Protein AF-A0A955QPB3-F1 (afdb_monomer)

Nearest PDB structures (foldseek):
  1y7y-assembly1_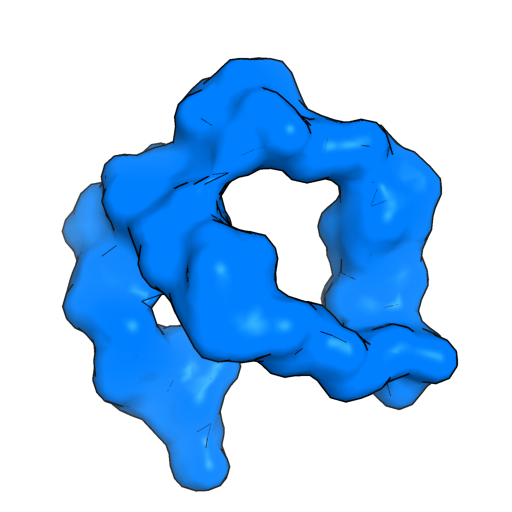B  TM=9.768E-01  e=1.361E-01  Aeromonas hydrophila
  2xj3-assembly1_B  TM=8.876E-01  e=9.196E-02  Enterococcus faecalis
  6b9t-assembly1_B  TM=9.254E-01  e=1.275E-01  Nitrosopumilus maritimus SCM1
  2lyj-assembly1_A  TM=8.688E-01  e=8.069E-02  Enterococcus faecalis
  1utx-assembly1_B  TM=8.854E-01  e=1.656E-01  Enterococcus faecalis

Secondary structure (DSSP, 8-state):
-HHHHHT--HHHHHHHHTT-S---HHHHHHHHHHHTS-GGGS--

pLDDT: mean 85.24, std 6.23, range [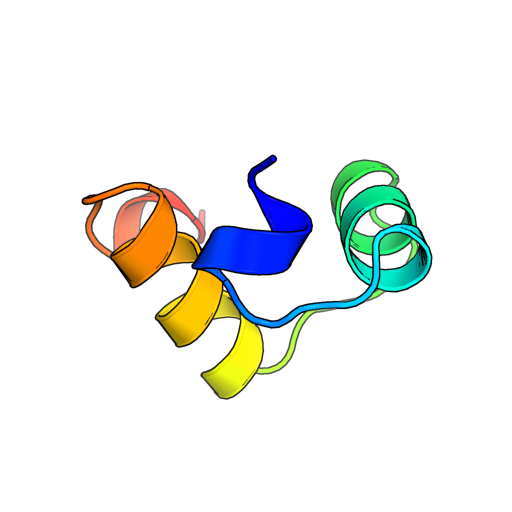59.91, 92.31]

Solvent-accessible surface area (backbone atoms only — not comparable to full-atom values): 2694 Å² total; per-residue (Å²): 112,66,36,69,67,32,73,43,57,65,68,59,52,55,33,44,76,69,65,76,45,85,76,52,72,69,52,46,51,29,45,18,62,55,68,73,49,60,55,74,78,78,52,134

Radius of gyration: 9.61 Å; Cα contacts (8 Å, |Δi|>4): 29; chains: 1; bounding box: 17×24×19 Å

Structure (mmCIF, N/CA/C/O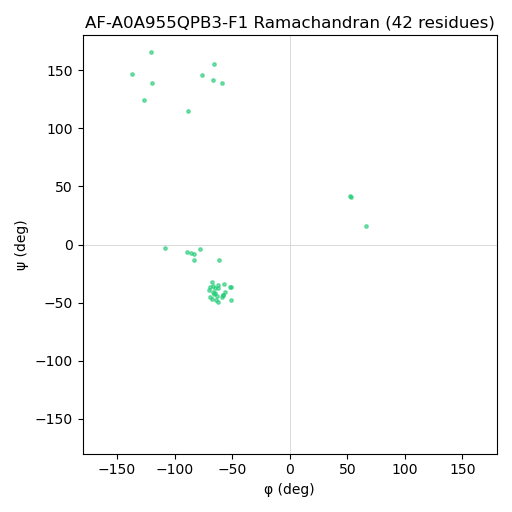 backbone):
data_AF-A0A955QPB3-F1
#
_entry.id   AF-A0A955QPB3-F1
#
loop_
_atom_site.group_PDB
_atom_site.id
_atom_site.type_symbol
_atom_site.label_atom_id
_atom_site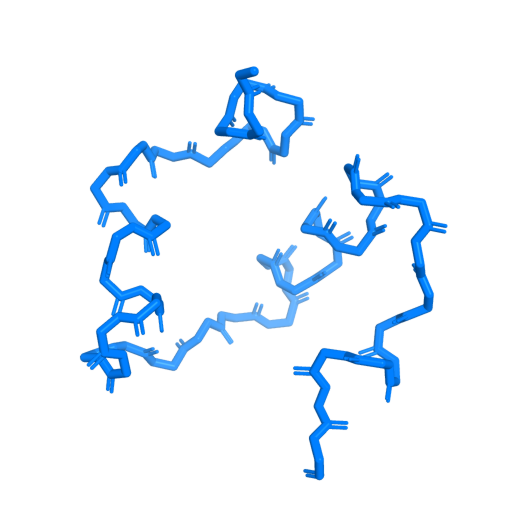.label_alt_id
_atom_site.label_comp_id
_atom_site.label_asym_id
_atom_site.label_entity_id
_atom_site.label_seq_id
_atom_site.pdbx_PDB_ins_code
_atom_site.Cartn_x
_atom_site.Cartn_y
_atom_site.Cartn_z
_atom_site.occupancy
_atom_site.B_iso_or_equiv
_atom_site.auth_seq_id
_atom_site.auth_comp_id
_atom_site.auth_asym_id
_atom_site.auth_atom_id
_atom_site.pdbx_PDB_model_num
ATOM 1 N N . MET A 1 1 ? -6.102 14.003 -7.957 1.00 59.91 1 MET A N 1
ATOM 2 C CA . MET A 1 1 ? -4.657 13.696 -7.857 1.00 59.91 1 MET A CA 1
ATOM 3 C C . MET A 1 1 ? -4.461 12.543 -6.868 1.00 59.91 1 MET A C 1
ATOM 5 O O . MET A 1 1 ? -4.023 12.763 -5.749 1.00 59.91 1 MET A O 1
ATOM 9 N N . LEU A 1 2 ? -4.863 11.318 -7.236 1.00 71.50 2 LEU A N 1
ATOM 10 C CA . LEU A 1 2 ? -4.864 10.167 -6.314 1.00 71.50 2 LEU A CA 1
ATOM 11 C C . LEU A 1 2 ? -3.445 9.819 -5.825 1.00 71.50 2 LEU A C 1
ATOM 13 O O . LEU A 1 2 ? -3.245 9.548 -4.647 1.00 71.50 2 LEU A O 1
ATOM 17 N N . ALA A 1 3 ? -2.460 9.954 -6.719 1.00 77.19 3 ALA A N 1
ATOM 18 C CA . ALA A 1 3 ? -1.027 9.866 -6.435 1.00 77.19 3 ALA A CA 1
ATOM 19 C C . ALA A 1 3 ? -0.586 10.758 -5.26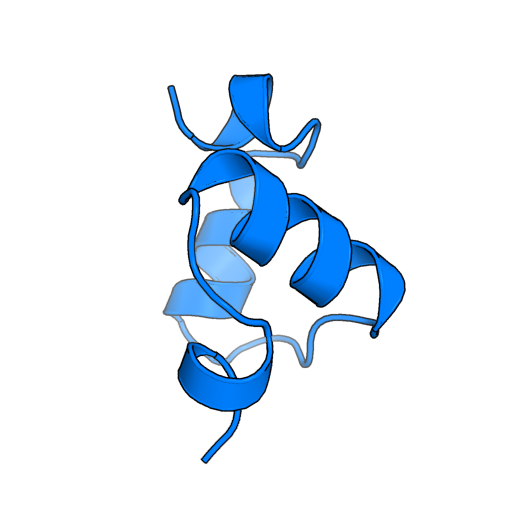7 1.00 77.19 3 ALA A C 1
ATOM 21 O O . ALA A 1 3 ? 0.057 10.281 -4.336 1.00 77.19 3 ALA A O 1
ATOM 22 N N . ASN A 1 4 ? -1.005 12.026 -5.258 1.00 76.56 4 ASN A N 1
ATOM 23 C CA . ASN A 1 4 ? -0.652 12.949 -4.179 1.00 76.56 4 ASN A CA 1
ATOM 24 C C . ASN A 1 4 ? -1.344 12.611 -2.863 1.00 76.56 4 ASN A C 1
ATOM 26 O O . ASN A 1 4 ? -0.722 12.717 -1.813 1.00 76.56 4 ASN A O 1
ATOM 30 N N . VAL A 1 5 ? -2.613 12.196 -2.906 1.00 81.25 5 VAL A N 1
ATOM 31 C CA . VAL A 1 5 ? -3.362 11.852 -1.686 1.00 81.25 5 VAL A CA 1
ATOM 32 C C . VAL A 1 5 ? -2.821 10.564 -1.060 1.00 81.25 5 VAL A C 1
ATOM 34 O O . VAL A 1 5 ? -2.726 10.460 0.161 1.00 81.25 5 VAL A O 1
ATOM 37 N N . ALA A 1 6 ? -2.416 9.598 -1.885 1.00 82.12 6 ALA A N 1
ATOM 38 C CA . ALA A 1 6 ? -1.814 8.350 -1.429 1.00 82.12 6 ALA A CA 1
ATOM 39 C C . ALA A 1 6 ? -0.307 8.468 -1.135 1.00 82.12 6 ALA A C 1
ATOM 41 O O . ALA A 1 6 ? 0.275 7.526 -0.602 1.00 82.12 6 ALA A O 1
ATOM 42 N N . ASN A 1 7 ? 0.326 9.601 -1.464 1.00 84.19 7 ASN A N 1
ATOM 43 C CA . ASN A 1 7 ? 1.778 9.797 -1.422 1.00 84.19 7 ASN A CA 1
ATOM 44 C C . ASN A 1 7 ? 2.551 8.704 -2.195 1.00 84.19 7 ASN A C 1
ATOM 46 O O . ASN A 1 7 ? 3.559 8.168 -1.731 1.00 84.19 7 ASN A O 1
ATOM 50 N N . ILE A 1 8 ? 2.039 8.338 -3.372 1.00 85.38 8 ILE A N 1
ATOM 51 C CA . ILE A 1 8 ? 2.610 7.324 -4.264 1.00 85.38 8 ILE A CA 1
ATOM 52 C C . ILE A 1 8 ? 2.940 7.997 -5.596 1.00 85.38 8 ILE A C 1
ATOM 54 O O . ILE A 1 8 ? 2.155 8.787 -6.110 1.00 85.38 8 ILE A O 1
ATOM 58 N N . SER A 1 9 ? 4.090 7.661 -6.185 1.00 87.50 9 SER A N 1
ATOM 59 C CA . SER A 1 9 ? 4.456 8.153 -7.517 1.00 87.50 9 SER A CA 1
ATOM 60 C C . SER A 1 9 ? 3.416 7.756 -8.569 1.00 87.50 9 SER A C 1
ATOM 62 O O . SER A 1 9 ? 2.968 6.609 -8.612 1.00 87.50 9 SER A O 1
ATOM 64 N N . HIS A 1 10 ? 3.100 8.684 -9.475 1.00 85.06 10 HIS A N 1
ATOM 65 C CA . HIS A 1 10 ? 2.237 8.436 -10.632 1.00 85.06 10 HIS A CA 1
ATOM 66 C C . HIS A 1 10 ? 2.677 7.214 -11.453 1.00 85.06 10 HIS A C 1
ATOM 68 O O . HIS A 1 10 ? 1.835 6.450 -11.913 1.00 85.06 10 HIS A O 1
ATOM 74 N N . ILE A 1 11 ? 3.990 6.985 -11.572 1.00 87.25 11 ILE A N 1
ATOM 75 C CA . ILE A 1 11 ? 4.549 5.826 -12.284 1.00 87.25 11 ILE A CA 1
ATOM 76 C C . ILE A 1 11 ? 4.176 4.523 -11.570 1.00 87.25 11 ILE A C 1
ATOM 78 O O . ILE A 1 11 ? 3.830 3.536 -12.209 1.00 87.25 11 ILE A O 1
ATOM 82 N N . THR A 1 12 ? 4.235 4.508 -10.238 1.00 85.44 12 THR A N 1
ATOM 83 C CA . THR A 1 12 ? 3.895 3.326 -9.440 1.00 85.44 12 THR A CA 1
ATOM 84 C C . THR A 1 12 ? 2.411 2.998 -9.553 1.00 85.44 12 THR A C 1
ATOM 86 O O . THR A 1 12 ? 2.080 1.830 -9.711 1.00 85.44 12 THR A O 1
ATOM 89 N N . ILE A 1 13 ? 1.528 4.003 -9.532 1.00 85.69 13 ILE A N 1
ATOM 90 C CA . ILE A 1 13 ? 0.085 3.792 -9.732 1.00 85.69 13 ILE A CA 1
ATOM 91 C C . ILE A 1 13 ? -0.188 3.213 -11.118 1.00 85.69 13 ILE A C 1
ATOM 93 O O . ILE A 1 13 ? -0.814 2.164 -11.204 1.00 85.69 13 ILE A O 1
ATOM 97 N N . AL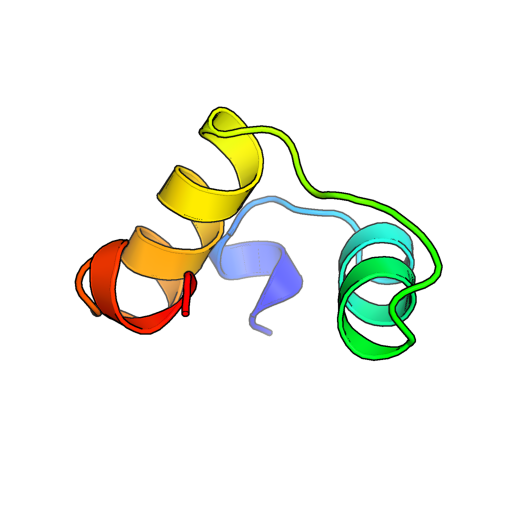A A 1 14 ? 0.369 3.813 -12.175 1.00 87.81 14 ALA A N 1
ATOM 98 C CA . ALA A 1 14 ? 0.206 3.298 -13.534 1.00 87.81 14 ALA A CA 1
ATOM 99 C C . ALA A 1 14 ? 0.679 1.839 -13.648 1.00 87.81 14 ALA A C 1
ATOM 101 O O . ALA A 1 14 ? 0.031 1.004 -14.267 1.00 87.81 14 ALA A O 1
ATOM 102 N N . ARG A 1 15 ? 1.796 1.490 -13.000 1.00 88.81 15 ARG A N 1
ATOM 103 C CA . ARG A 1 15 ? 2.309 0.114 -12.985 1.00 88.81 15 ARG A CA 1
ATOM 104 C C . ARG A 1 15 ? 1.407 -0.875 -12.248 1.00 88.81 15 ARG A C 1
ATOM 106 O O . ARG A 1 15 ? 1.342 -2.024 -12.686 1.00 88.81 15 ARG A O 1
ATOM 113 N N . ILE A 1 16 ? 0.751 -0.442 -11.170 1.00 87.56 16 ILE A N 1
ATOM 114 C CA . ILE A 1 16 ? -0.247 -1.233 -10.431 1.00 87.56 16 ILE A CA 1
ATOM 115 C C . ILE A 1 16 ? -1.493 -1.437 -11.299 1.00 87.56 16 ILE A C 1
ATOM 117 O O . ILE A 1 16 ? -1.947 -2.564 -11.438 1.00 87.56 16 ILE A O 1
ATOM 121 N N . GLU A 1 17 ? -1.998 -0.380 -11.941 1.00 84.31 17 GLU A N 1
ATOM 122 C CA . GLU A 1 17 ? -3.169 -0.445 -12.832 1.00 84.31 17 GLU A CA 1
ATOM 123 C C . GLU A 1 17 ? -2.928 -1.348 -14.049 1.00 84.31 17 GLU A C 1
ATOM 125 O O . GLU A 1 17 ? -3.827 -2.058 -14.486 1.00 84.31 17 GLU A O 1
ATOM 130 N N . MET A 1 18 ? -1.698 -1.371 -14.570 1.00 87.06 18 MET A N 1
ATOM 131 C CA . MET A 1 18 ? -1.291 -2.284 -15.643 1.00 87.06 18 MET A CA 1
ATOM 132 C C . MET A 1 18 ? -1.017 -3.724 -15.161 1.00 87.06 18 MET A C 1
ATOM 134 O O . MET A 1 18 ? -0.660 -4.568 -15.980 1.00 87.06 18 MET A O 1
ATOM 138 N N . GLY A 1 19 ? -1.086 -4.010 -13.854 1.00 84.12 19 GLY A N 1
ATOM 139 C CA . GLY A 1 19 ? -0.767 -5.331 -13.290 1.00 84.12 19 GLY A CA 1
ATOM 140 C C . GLY A 1 19 ? 0.709 -5.736 -13.418 1.00 84.12 19 GLY A C 1
ATOM 141 O O . GLY A 1 19 ? 1.058 -6.904 -13.283 1.00 84.12 19 GLY A O 1
ATOM 142 N N . THR A 1 20 ? 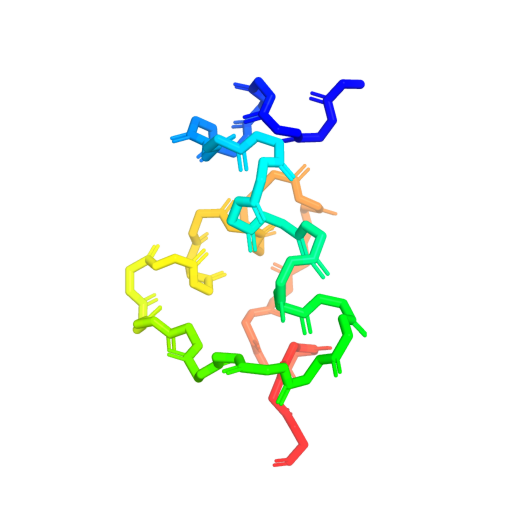1.598 -4.779 -13.698 1.00 84.94 20 THR A N 1
ATOM 143 C CA . THR A 1 20 ? 3.036 -5.039 -13.920 1.00 84.94 20 THR A CA 1
ATOM 144 C C . THR A 1 20 ? 3.841 -5.137 -12.629 1.00 84.94 20 THR A C 1
ATOM 146 O O . THR A 1 20 ? 5.009 -5.529 -12.658 1.00 84.94 20 THR A O 1
ATOM 149 N N . ILE A 1 21 ? 3.254 -4.725 -11.503 1.00 85.31 21 ILE A N 1
ATOM 150 C CA . ILE A 1 21 ? 3.844 -4.881 -10.176 1.00 85.31 21 ILE A CA 1
ATOM 151 C C . ILE A 1 21 ? 2.787 -5.341 -9.197 1.00 85.31 21 ILE A C 1
ATOM 153 O O . ILE A 1 21 ? 1.648 -4.884 -9.254 1.00 85.31 21 ILE A O 1
ATOM 157 N N . ASP A 1 22 ? 3.224 -6.146 -8.239 1.00 84.19 22 ASP A N 1
ATOM 158 C CA . ASP A 1 22 ? 2.428 -6.457 -7.068 1.00 84.19 22 ASP A CA 1
ATOM 159 C C . ASP A 1 22 ? 2.704 -5.401 -5.977 1.00 84.19 22 ASP A C 1
ATOM 161 O O . ASP A 1 22 ? 3.859 -5.236 -5.543 1.00 84.19 22 ASP A O 1
ATOM 165 N N . PRO A 1 23 ? 1.714 -4.580 -5.583 1.00 85.50 23 PRO A N 1
ATOM 166 C CA . PRO A 1 23 ? 1.910 -3.559 -4.565 1.00 85.50 23 PRO A CA 1
ATOM 167 C C . PRO A 1 23 ? 2.184 -4.177 -3.191 1.00 85.50 23 PRO A C 1
ATOM 169 O O . PRO A 1 23 ? 1.558 -5.137 -2.755 1.00 85.50 23 PRO A O 1
ATOM 172 N N . ARG A 1 24 ? 3.084 -3.555 -2.424 1.00 89.62 24 ARG A N 1
ATOM 173 C CA . ARG A 1 24 ? 3.289 -3.947 -1.021 1.00 89.62 24 ARG A CA 1
ATOM 174 C C . ARG A 1 24 ? 2.029 -3.648 -0.202 1.00 89.62 24 ARG A C 1
ATOM 176 O O . ARG A 1 24 ? 1.315 -2.684 -0.479 1.00 89.62 24 ARG A O 1
ATOM 183 N N . ILE A 1 25 ? 1.834 -4.368 0.907 1.00 87.00 25 ILE A N 1
ATOM 184 C CA . ILE A 1 25 ? 0.742 -4.111 1.873 1.00 87.00 25 ILE A CA 1
ATOM 185 C C . ILE A 1 25 ? 0.692 -2.636 2.313 1.00 87.00 25 ILE A C 1
ATOM 187 O O . ILE A 1 25 ? -0.385 -2.077 2.506 1.00 87.00 25 ILE A O 1
ATOM 191 N N . SER A 1 26 ? 1.844 -1.977 2.469 1.00 88.50 26 SER A N 1
ATOM 192 C CA . SER A 1 26 ? 1.913 -0.547 2.801 1.00 88.50 26 SER A CA 1
ATOM 193 C C . SER A 1 26 ? 1.340 0.352 1.699 1.00 88.50 26 SER A C 1
ATOM 195 O O . SER A 1 26 ? 0.668 1.335 2.004 1.00 88.50 26 SER A O 1
ATOM 197 N N . THR A 1 27 ? 1.555 -0.001 0.432 1.00 88.75 27 THR A N 1
ATOM 198 C CA . THR A 1 27 ? 1.013 0.695 -0.742 1.00 88.75 27 THR A CA 1
ATOM 199 C C . THR A 1 27 ? -0.498 0.499 -0.840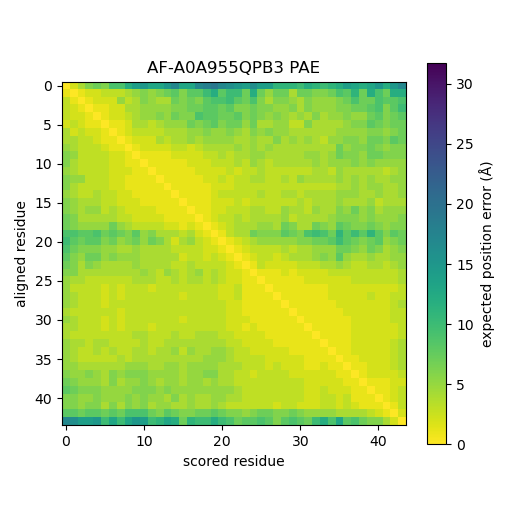 1.00 88.75 27 THR A C 1
ATOM 201 O O . THR A 1 27 ? -1.226 1.477 -0.986 1.00 88.75 27 THR A O 1
ATOM 204 N N . LEU A 1 28 ? -0.984 -0.732 -0.650 1.00 88.56 28 LEU A N 1
ATOM 205 C CA . LEU A 1 28 ? -2.418 -1.044 -0.571 1.00 88.56 28 LEU A CA 1
ATOM 206 C C . LEU A 1 28 ? -3.116 -0.264 0.554 1.00 88.56 28 LEU A C 1
ATOM 208 O O . LEU A 1 28 ? -4.174 0.319 0.337 1.00 88.56 28 LEU A O 1
ATOM 212 N N . LYS A 1 29 ? -2.499 -0.172 1.742 1.00 89.62 29 LYS A N 1
ATOM 213 C CA . LYS A 1 29 ? -2.995 0.647 2.867 1.00 89.62 29 LYS A CA 1
ATOM 214 C C . LYS A 1 29 ? -3.121 2.127 2.500 1.00 89.62 29 LYS A C 1
ATOM 216 O O . LYS A 1 29 ? -4.125 2.756 2.831 1.00 89.62 29 LYS A O 1
ATOM 221 N N . ALA A 1 30 ? -2.104 2.682 1.844 1.00 89.25 30 ALA A N 1
ATOM 222 C CA . ALA A 1 30 ? -2.094 4.081 1.432 1.00 89.25 30 ALA A CA 1
ATOM 223 C C . ALA A 1 30 ? -3.167 4.371 0.370 1.00 89.25 30 ALA A C 1
ATOM 225 O O . ALA A 1 30 ? -3.891 5.359 0.491 1.00 89.25 30 ALA A O 1
ATOM 226 N N . LEU A 1 31 ? -3.327 3.475 -0.608 1.00 88.75 31 LEU A N 1
ATOM 227 C CA . LEU A 1 31 ? -4.373 3.560 -1.630 1.00 88.75 31 LEU A CA 1
ATOM 228 C C . LEU A 1 31 ? -5.772 3.451 -1.018 1.00 88.75 31 LEU A C 1
ATOM 230 O O . LEU A 1 31 ? -6.610 4.308 -1.280 1.00 88.75 31 LEU A O 1
ATOM 234 N N . ALA A 1 32 ? -6.007 2.469 -0.145 1.00 90.88 32 ALA A N 1
ATOM 235 C CA . ALA A 1 32 ? -7.285 2.289 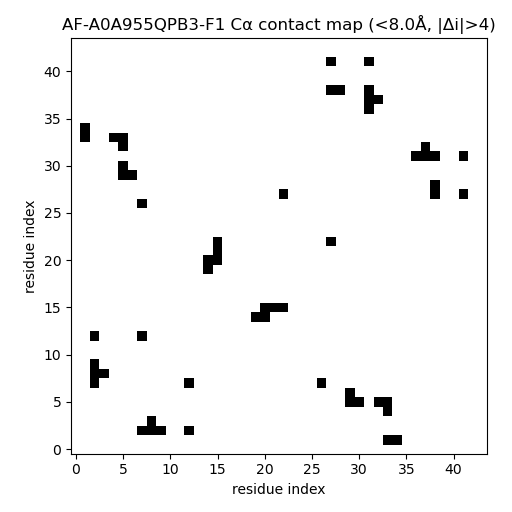0.543 1.00 90.88 32 ALA A CA 1
ATOM 236 C C . ALA A 1 32 ? -7.678 3.534 1.352 1.00 90.88 32 ALA A C 1
ATOM 238 O O . ALA A 1 32 ? -8.812 4.002 1.266 1.00 90.88 32 ALA A O 1
ATOM 239 N N . LYS A 1 33 ? -6.717 4.123 2.078 1.00 90.31 33 LYS A N 1
ATOM 240 C CA . LYS A 1 33 ? -6.924 5.370 2.825 1.00 90.31 33 LYS A CA 1
ATOM 241 C C . LYS A 1 33 ? -7.244 6.546 1.899 1.00 90.31 33 LYS A C 1
ATOM 243 O O . LYS A 1 33 ? -8.150 7.314 2.201 1.00 90.31 33 LYS A O 1
ATOM 248 N N . ALA A 1 34 ? -6.520 6.687 0.789 1.00 89.38 34 ALA A N 1
ATOM 249 C CA . ALA A 1 34 ? -6.728 7.769 -0.174 1.00 89.38 34 ALA A CA 1
ATOM 250 C C . ALA A 1 34 ? -8.067 7.661 -0.920 1.00 89.38 34 ALA A C 1
ATOM 252 O O . ALA A 1 34 ? -8.669 8.678 -1.252 1.00 89.38 34 ALA A O 1
ATOM 253 N N . LEU A 1 35 ? -8.528 6.434 -1.160 1.00 89.50 35 LEU A N 1
ATOM 254 C CA . LEU A 1 35 ? -9.810 6.119 -1.792 1.00 89.50 35 LEU A CA 1
ATOM 255 C C . LEU A 1 35 ? -10.976 6.068 -0.794 1.00 89.50 35 LEU A C 1
ATOM 257 O O . LEU A 1 35 ? -12.124 5.957 -1.211 1.00 89.50 35 LEU A O 1
ATOM 261 N N . ASN A 1 36 ? -10.695 6.154 0.510 1.00 90.94 36 ASN A N 1
ATOM 262 C CA . ASN A 1 36 ? -11.665 5.974 1.589 1.00 90.94 36 ASN A CA 1
ATOM 263 C C . ASN A 1 36 ? -12.441 4.642 1.493 1.00 90.94 36 ASN A C 1
ATOM 265 O O . ASN A 1 36 ? -13.649 4.581 1.723 1.00 90.94 36 ASN A O 1
ATOM 269 N N . VAL A 1 37 ? -11.736 3.563 1.148 1.00 92.31 37 VAL A N 1
ATOM 270 C CA . VAL A 1 37 ? -12.280 2.199 1.058 1.00 92.31 37 VAL A CA 1
ATOM 271 C C . VAL A 1 37 ? -11.546 1.258 2.009 1.00 92.31 37 VAL A C 1
ATOM 273 O O . VAL A 1 37 ? -10.470 1.564 2.527 1.00 92.31 37 VAL A O 1
ATOM 276 N N . LYS A 1 38 ? -12.118 0.076 2.251 1.00 90.31 38 LYS A N 1
ATOM 277 C CA . LYS A 1 38 ? -11.421 -0.991 2.980 1.00 90.31 38 LYS A CA 1
ATOM 278 C C . LYS A 1 38 ? -10.388 -1.650 2.067 1.00 90.31 38 LYS A C 1
ATOM 280 O O . LYS A 1 38 ? -10.635 -1.825 0.883 1.00 90.31 38 LYS A O 1
ATOM 285 N N . ILE A 1 39 ? -9.262 -2.089 2.632 1.00 88.38 39 ILE A N 1
ATOM 286 C CA . ILE A 1 39 ? -8.218 -2.829 1.893 1.00 88.38 39 ILE A CA 1
ATOM 287 C C . ILE A 1 39 ? -8.775 -4.089 1.234 1.00 88.38 39 ILE A C 1
ATOM 289 O O . ILE A 1 39 ? -8.350 -4.421 0.141 1.00 88.38 39 ILE A O 1
ATOM 293 N N . SER A 1 40 ? -9.754 -4.744 1.863 1.00 89.31 40 SER A N 1
ATOM 294 C CA . SER A 1 40 ? -10.455 -5.907 1.306 1.00 89.31 40 SER A CA 1
ATOM 295 C C . SER A 1 40 ? -11.205 -5.618 0.003 1.00 89.31 40 SER A C 1
ATOM 297 O O . SER A 1 40 ? -11.661 -6.549 -0.629 1.00 89.31 40 SER A O 1
ATOM 299 N N . ALA A 1 41 ? -11.396 -4.350 -0.371 1.00 87.50 41 ALA A N 1
ATOM 300 C CA . ALA A 1 41 ? -11.958 -3.969 -1.666 1.00 87.50 41 ALA A CA 1
ATOM 301 C C . ALA A 1 41 ? -10.880 -3.798 -2.755 1.00 87.50 41 ALA A C 1
ATOM 303 O O . ALA A 1 41 ? -11.216 -3.524 -3.900 1.00 87.50 41 ALA A O 1
ATOM 304 N N . LEU A 1 42 ? -9.595 -3.886 -2.388 1.00 84.69 42 LEU A N 1
ATOM 305 C CA . LEU A 1 42 ? -8.441 -3.792 -3.290 1.00 84.69 42 LEU A CA 1
ATOM 306 C C . LEU A 1 42 ? -7.732 -5.140 -3.486 1.00 84.69 42 LEU A C 1
ATOM 308 O O . LEU A 1 42 ? -6.736 -5.199 -4.201 1.00 84.69 42 LEU A O 1
ATOM 312 N N . VAL A 1 43 ? -8.189 -6.183 -2.796 1.00 81.12 43 VAL A N 1
ATOM 313 C CA . VAL A 1 43 ? -7.682 -7.549 -2.912 1.00 81.12 43 VAL A CA 1
ATOM 314 C C . VAL A 1 43 ? -8.881 -8.448 -3.190 1.00 81.12 43 VAL A C 1
ATOM 316 O O . VAL A 1 43 ? -9.852 -8.394 -2.438 1.00 81.12 43 VAL A O 1
ATOM 319 N N . ASP A 1 44 ? -8.816 -9.204 -4.283 1.00 67.44 44 ASP A N 1
ATOM 320 C CA . ASP A 1 44 ? -9.727 -10.314 -4.590 1.00 67.44 44 ASP A CA 1
ATOM 321 C C . ASP A 1 44 ? -9.188 -11.624 -3.993 1.00 67.44 44 ASP A C 1
ATOM 323 O O . ASP A 1 44 ? -7.945 -11.808 -3.992 1.00 67.44 44 ASP A O 1
#

Sequence (44 aa):
MLANVANISHITIARIEMGTIDPRISTLKALAKALNVKISALVD

Mean predicted aligned error: 4.01 Å

Foldseek 3Di:
DLCVQLVHDPVVVVCVVVVVDDDDPSSLVSSCVSVVHDSVVVPD